Protein AF-A0A955FMB1-F1 (afdb_monomer)

Secondary structure (DSSP, 8-state):
-HHHHHHHHHHHHHHHHHHHHH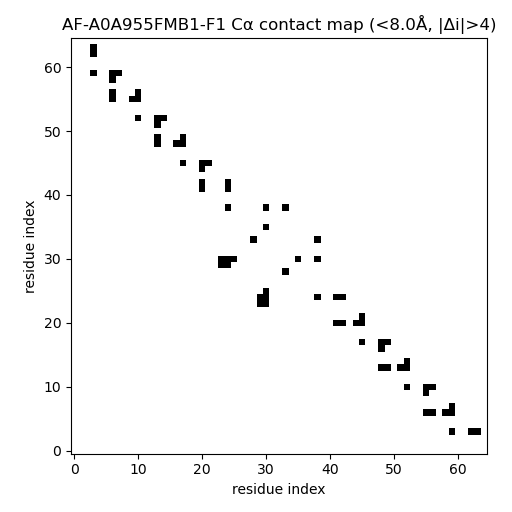HHHH-HHHHHHS-HHHHHHHHHHHHHHHHHHHHHHHHHHHHH-

Radius of gyration: 14.66 Å; Cα contacts (8 Å, |Δi|>4): 38; chains: 1; bounding box: 32×16×41 Å

Sequence (65 aa):
KHFVKELEQKIEEQQAIIANLEKRLANKAYVKNAPKHIVEQTRGQLESTKATLEKTKQEYDRFAR

Solvent-accessible surface area (backbone atoms only — not comparable to full-atom values): 3572 Å² total; per-residue (Å²): 116,71,68,47,54,54,39,51,50,51,46,55,53,44,49,54,51,42,53,52,45,48,53,47,66,68,32,62,66,48,59,70,70,45,56,68,68,57,52,50,48,47,51,51,51,39,54,54,46,51,55,49,40,52,53,47,49,55,50,35,57,67,68,66,108

Foldseek 3Di:
DVVLVVLVVLLVVLVVLLVVLVVQLVPPCNCVVPDPVVNVVSVVSNVVSVVVSVVSVVVSVVVVD

Mean predicted aligned error: 3.25 Å

Nearest PDB structures (foldseek):
  1gax-assembly2_B  TM=9.699E-01  e=2.108E-01  Thermus thermophilus
  2y3b-assembly1_A-2  TM=7.887E-01  e=1.698E+00  Cupriavidus metallidurans CH34
  3hai-assembly1_B  TM=8.627E-01  e=3.625E+00  Homo sapiens
  8q72-assembly1_B  TM=4.620E-01  e=7.266E+00  Escherichia coli

Structure (mmCIF, N/CA/C/O backbone):
data_AF-A0A955FMB1-F1
#
_entry.id   AF-A0A955FMB1-F1
#
loop_
_atom_site.group_PDB
_atom_site.id
_atom_site.type_symbol
_atom_site.label_atom_id
_atom_site.label_alt_id
_atom_site.label_comp_id
_atom_site.label_asym_id
_atom_site.label_entity_id
_atom_site.label_seq_id
_atom_site.pdbx_PDB_ins_code
_atom_site.Cartn_x
_atom_site.Cartn_y
_atom_site.Cartn_z
_atom_site.occupancy
_atom_site.B_iso_or_equiv
_atom_site.auth_seq_id
_atom_site.auth_comp_id
_atom_site.auth_asym_id
_atom_site.auth_atom_id
_atom_site.pdbx_PDB_model_num
ATOM 1 N N . LYS A 1 1 ? -18.185 6.446 17.199 1.00 63.38 1 LYS A N 1
ATOM 2 C CA . LYS A 1 1 ? -16.753 6.825 17.281 1.00 63.38 1 LYS A CA 1
ATOM 3 C C . LYS A 1 1 ? -16.314 7.368 15.907 1.00 63.38 1 LYS A C 1
ATOM 5 O O . LYS A 1 1 ? -16.033 6.564 15.035 1.00 63.38 1 LYS A O 1
ATOM 10 N N . HIS A 1 2 ? -16.337 8.690 15.673 1.00 84.69 2 HIS A N 1
ATOM 11 C CA . HIS A 1 2 ? -15.985 9.292 14.363 1.00 84.69 2 HIS A CA 1
ATOM 12 C C . HIS A 1 2 ? -14.536 8.979 13.958 1.00 84.69 2 HIS A C 1
ATOM 14 O O . HIS A 1 2 ? -14.281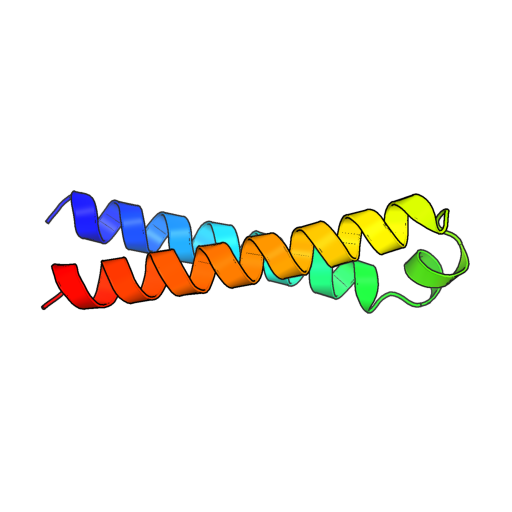 8.505 12.862 1.00 84.69 2 HIS A O 1
ATOM 20 N N . PHE A 1 3 ? -13.620 9.113 14.915 1.00 88.81 3 PHE A N 1
ATOM 21 C CA . PHE A 1 3 ? -12.193 8.878 14.724 1.00 88.81 3 PHE A CA 1
ATOM 22 C C . PHE A 1 3 ? -11.844 7.464 14.222 1.00 88.81 3 PHE A C 1
ATOM 24 O O . PHE A 1 3 ? -11.056 7.311 13.298 1.00 88.81 3 PHE A O 1
ATOM 31 N N . VAL A 1 4 ? -12.476 6.417 14.768 1.00 92.38 4 VAL A N 1
ATOM 32 C CA . VAL A 1 4 ? -12.257 5.026 14.316 1.00 92.38 4 VAL A CA 1
ATOM 33 C C . VAL A 1 4 ? -12.706 4.835 12.865 1.00 92.38 4 VAL A C 1
ATOM 35 O O . VAL A 1 4 ? -12.034 4.145 12.107 1.00 92.38 4 VAL A O 1
ATOM 38 N N . LYS A 1 5 ? -13.796 5.498 12.459 1.00 93.50 5 LYS A N 1
ATOM 39 C CA . LYS A 1 5 ? -14.284 5.466 11.076 1.00 93.50 5 LYS A CA 1
ATOM 40 C C . LYS A 1 5 ? -13.314 6.165 10.116 1.00 93.50 5 LYS A C 1
ATOM 42 O O . LYS A 1 5 ? -13.093 5.675 9.019 1.00 93.50 5 LYS A O 1
ATOM 47 N N . GLU A 1 6 ? -12.692 7.266 10.537 1.00 93.88 6 GLU A N 1
ATOM 48 C CA . GLU A 1 6 ? -11.643 7.927 9.746 1.00 93.88 6 GLU A CA 1
ATOM 49 C C . GLU A 1 6 ? -10.387 7.055 9.605 1.00 93.88 6 GLU A C 1
ATOM 51 O O . GLU A 1 6 ? -9.771 7.026 8.542 1.00 93.88 6 GLU A O 1
ATOM 56 N N . LEU A 1 7 ? -10.003 6.326 10.658 1.00 94.50 7 LEU A N 1
ATOM 57 C CA . LEU A 1 7 ? -8.884 5.381 10.596 1.00 94.50 7 LEU A CA 1
ATOM 58 C C . LEU A 1 7 ? -9.181 4.201 9.666 1.00 94.50 7 LEU A C 1
ATOM 60 O O . LEU A 1 7 ? -8.301 3.797 8.912 1.00 94.50 7 LEU A O 1
ATOM 64 N N . GLU A 1 8 ? -10.410 3.687 9.685 1.00 94.44 8 GLU A N 1
ATOM 65 C CA . GLU A 1 8 ? -10.872 2.645 8.763 1.00 94.44 8 GLU A CA 1
ATOM 66 C C . GLU A 1 8 ? -10.764 3.104 7.306 1.00 94.44 8 GLU A C 1
ATOM 68 O O . GLU A 1 8 ? -10.111 2.442 6.502 1.00 94.44 8 GLU A O 1
ATOM 73 N N . GLN A 1 9 ? -11.284 4.295 6.994 1.00 95.69 9 GLN A N 1
ATOM 74 C CA . GLN A 1 9 ? -11.185 4.872 5.651 1.00 95.69 9 GLN A CA 1
ATOM 75 C C . GLN A 1 9 ? -9.726 5.050 5.213 1.00 95.69 9 GLN A C 1
ATOM 77 O O . GLN A 1 9 ? -9.359 4.643 4.112 1.00 95.69 9 GLN A O 1
ATOM 82 N N . LYS A 1 10 ? -8.859 5.564 6.095 1.00 94.50 10 LYS A N 1
ATOM 83 C CA . LYS A 1 10 ? -7.423 5.702 5.802 1.00 94.50 10 LYS A CA 1
ATOM 84 C C . LYS A 1 10 ? -6.748 4.359 5.523 1.00 94.50 10 LYS A C 1
ATOM 86 O O . LYS A 1 10 ? -5.892 4.287 4.642 1.00 94.50 10 LYS A O 1
ATOM 91 N N . ILE A 1 11 ? -7.117 3.306 6.257 1.00 96.19 11 ILE A N 1
ATOM 92 C CA . ILE A 1 11 ? -6.618 1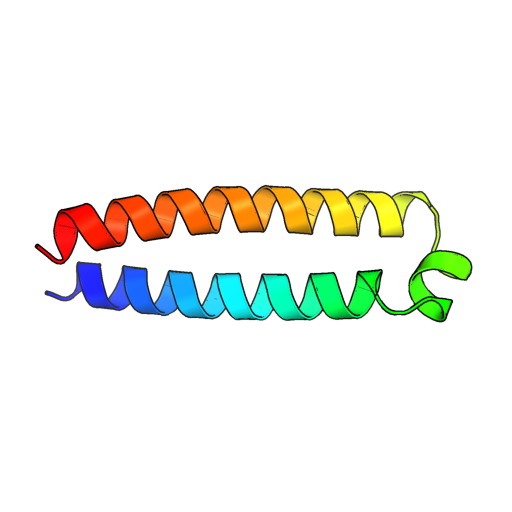.943 6.031 1.00 96.19 11 ILE A CA 1
ATOM 93 C C . ILE A 1 11 ? -7.023 1.462 4.636 1.00 96.19 11 ILE A C 1
ATOM 95 O O . ILE A 1 11 ? -6.167 0.967 3.899 1.00 96.19 11 ILE A O 1
ATOM 99 N N . GLU A 1 12 ? -8.288 1.638 4.254 1.00 96.75 12 GLU A N 1
ATOM 100 C CA . GLU A 1 12 ? -8.793 1.244 2.933 1.00 96.75 12 GLU A CA 1
ATOM 101 C C . GLU A 1 12 ? -8.094 2.014 1.800 1.00 96.75 12 GLU A C 1
ATOM 103 O O . GLU A 1 12 ? -7.635 1.413 0.823 1.00 96.75 12 GLU A O 1
ATOM 108 N N . GLU A 1 13 ? -7.927 3.331 1.946 1.00 96.00 13 GLU A N 1
ATOM 109 C CA . GLU A 1 13 ? -7.216 4.173 0.977 1.00 96.00 13 GLU A CA 1
ATOM 110 C C . GLU A 1 13 ? -5.754 3.735 0.805 1.00 96.00 13 GLU A C 1
ATOM 112 O O . GLU A 1 13 ? -5.271 3.550 -0.317 1.00 96.00 13 GLU A O 1
ATOM 117 N N . GLN A 1 14 ? -5.041 3.507 1.911 1.00 95.94 14 GLN A N 1
ATOM 118 C CA . GLN A 1 14 ? -3.653 3.041 1.889 1.00 95.94 14 GLN A CA 1
ATOM 119 C C . GLN A 1 14 ? -3.527 1.649 1.259 1.00 95.94 14 GLN A C 1
ATOM 121 O O . GLN A 1 14 ? -2.594 1.407 0.489 1.00 95.94 14 GLN A O 1
ATOM 126 N N . GLN A 1 15 ? -4.469 0.741 1.530 1.00 96.62 15 GLN A N 1
ATOM 127 C CA . GLN A 1 15 ? -4.516 -0.578 0.895 1.00 96.62 15 GLN A CA 1
ATOM 128 C C . GLN A 1 15 ? -4.733 -0.476 -0.618 1.00 96.62 15 GLN A C 1
ATOM 130 O O . GLN A 1 15 ? -4.053 -1.169 -1.378 1.00 96.62 15 GLN A O 1
ATOM 135 N N . ALA A 1 16 ? -5.617 0.416 -1.073 1.00 97.06 16 ALA A N 1
ATOM 136 C CA . ALA A 1 16 ? -5.838 0.654 -2.496 1.00 97.06 16 ALA A CA 1
ATOM 137 C C . ALA A 1 16 ? -4.579 1.211 -3.187 1.00 97.06 16 ALA A C 1
ATOM 139 O O . ALA A 1 16 ? -4.216 0.772 -4.284 1.00 97.06 16 ALA A O 1
ATOM 140 N N . ILE A 1 17 ? -3.870 2.138 -2.534 1.00 95.75 17 ILE A N 1
ATOM 141 C CA . ILE A 1 17 ? -2.597 2.680 -3.030 1.00 95.75 17 ILE A CA 1
ATOM 142 C C . ILE A 1 17 ? -1.543 1.570 -3.129 1.00 95.75 17 ILE A C 1
ATOM 144 O O . ILE A 1 17 ? -0.922 1.417 -4.183 1.00 95.75 17 ILE A O 1
ATOM 148 N N . ILE A 1 18 ? -1.379 0.759 -2.079 1.00 96.56 18 ILE A N 1
ATOM 149 C CA . ILE A 1 18 ? -0.450 -0.383 -2.060 1.00 96.56 18 ILE A CA 1
ATOM 150 C C . ILE A 1 18 ? -0.754 -1.339 -3.211 1.00 96.56 18 ILE A C 1
ATOM 152 O O . ILE A 1 18 ? 0.148 -1.647 -3.986 1.00 96.56 18 ILE A O 1
ATOM 156 N N . ALA A 1 19 ? -2.016 -1.734 -3.395 1.00 96.88 19 ALA A N 1
ATOM 157 C CA . ALA A 1 19 ? -2.408 -2.649 -4.463 1.00 96.88 19 ALA A CA 1
ATOM 158 C C . ALA A 1 19 ? -2.064 -2.097 -5.858 1.00 96.88 19 ALA A C 1
ATOM 160 O O . ALA A 1 19 ? -1.617 -2.836 -6.737 1.00 96.88 19 ALA A O 1
ATOM 161 N N . ASN A 1 20 ? -2.231 -0.790 -6.077 1.00 96.31 20 ASN A N 1
ATOM 162 C CA . ASN A 1 20 ? -1.864 -0.149 -7.339 1.00 96.31 20 ASN A CA 1
ATOM 163 C C . ASN A 1 20 ? -0.344 -0.094 -7.549 1.00 96.31 20 ASN A C 1
ATOM 165 O O . ASN A 1 20 ? 0.135 -0.365 -8.654 1.00 96.31 20 ASN A O 1
ATOM 169 N N . LEU A 1 21 ? 0.428 0.223 -6.508 1.00 95.12 21 LEU A N 1
ATOM 170 C CA . LEU A 1 21 ? 1.892 0.225 -6.565 1.00 95.12 21 LEU A CA 1
ATOM 171 C C . LEU A 1 21 ? 2.443 -1.187 -6.810 1.00 95.12 21 LEU A C 1
ATOM 173 O O . LEU A 1 21 ? 3.319 -1.366 -7.657 1.00 95.12 21 LEU A O 1
ATOM 177 N N . GLU A 1 22 ? 1.882 -2.200 -6.150 1.00 95.25 22 GLU A N 1
ATOM 178 C CA . GLU A 1 22 ? 2.233 -3.606 -6.360 1.00 95.25 22 GLU A CA 1
ATOM 179 C C . GLU A 1 22 ? 1.892 -4.067 -7.775 1.00 95.25 22 GLU A C 1
ATOM 181 O O . GLU A 1 22 ? 2.733 -4.687 -8.418 1.00 95.25 22 GLU A O 1
ATOM 186 N N . LYS A 1 23 ? 0.725 -3.695 -8.322 1.00 96.31 23 LYS A N 1
ATOM 187 C CA . LYS A 1 23 ? 0.381 -3.977 -9.728 1.00 96.31 23 LYS A CA 1
ATOM 188 C C . LYS A 1 23 ? 1.396 -3.376 -10.700 1.00 96.31 23 LYS A C 1
ATOM 190 O O . LYS A 1 23 ? 1.794 -4.041 -11.656 1.00 96.31 23 LYS A O 1
ATOM 195 N N . ARG A 1 24 ? 1.837 -2.136 -10.462 1.00 93.31 24 ARG A N 1
ATOM 196 C CA . ARG A 1 24 ? 2.863 -1.480 -11.292 1.00 93.31 24 ARG A CA 1
ATOM 197 C C . ARG A 1 24 ? 4.193 -2.222 -11.207 1.00 93.31 24 ARG A C 1
ATOM 199 O O . ARG A 1 24 ? 4.786 -2.511 -12.239 1.00 93.31 24 ARG A O 1
ATOM 206 N N . LEU A 1 25 ? 4.633 -2.583 -10.004 1.00 92.88 25 LEU A N 1
ATOM 207 C CA . LEU A 1 25 ? 5.894 -3.299 -9.788 1.00 92.88 25 LEU A CA 1
ATOM 208 C C . LEU A 1 25 ? 5.851 -4.769 -10.236 1.00 92.88 25 LEU A C 1
ATOM 210 O O . LEU A 1 25 ? 6.880 -5.315 -10.619 1.00 92.88 25 LEU A O 1
ATOM 214 N N . ALA A 1 26 ? 4.682 -5.406 -10.236 1.00 95.06 26 ALA A N 1
ATOM 215 C CA . ALA A 1 26 ? 4.489 -6.751 -10.773 1.00 95.06 26 ALA A CA 1
ATOM 216 C C . ALA A 1 26 ? 4.464 -6.764 -12.310 1.00 95.06 26 ALA A C 1
ATOM 218 O O . ALA A 1 26 ? 4.765 -7.783 -12.940 1.00 95.06 26 ALA A O 1
ATOM 219 N N . ASN A 1 27 ? 4.128 -5.634 -12.939 1.00 95.12 27 ASN A N 1
ATOM 220 C CA . ASN A 1 27 ? 4.141 -5.509 -14.386 1.00 95.12 27 ASN A CA 1
ATOM 221 C C . ASN A 1 27 ? 5.589 -5.472 -14.908 1.00 95.12 27 ASN A C 1
ATOM 223 O O . ASN A 1 27 ? 6.272 -4.449 -14.869 1.00 95.12 27 ASN A O 1
ATOM 227 N N . LYS A 1 28 ? 6.048 -6.599 -15.463 1.00 91.31 28 LYS A N 1
ATOM 228 C CA . LYS A 1 28 ? 7.400 -6.744 -16.031 1.00 91.31 28 LYS A CA 1
ATOM 229 C C . LYS A 1 28 ? 7.708 -5.714 -17.118 1.00 91.31 28 LYS A C 1
ATOM 231 O O . LYS A 1 28 ? 8.849 -5.274 -17.206 1.00 91.31 28 LYS A O 1
ATOM 236 N N . ALA A 1 29 ? 6.724 -5.321 -17.930 1.00 92.44 29 ALA A N 1
ATOM 237 C CA . ALA A 1 29 ? 6.922 -4.295 -18.952 1.00 92.44 29 ALA A CA 1
ATOM 238 C C . ALA A 1 29 ? 7.168 -2.925 -18.310 1.00 92.44 29 ALA A C 1
ATOM 240 O O . ALA A 1 29 ? 8.063 -2.207 -18.742 1.00 92.44 29 ALA A O 1
ATOM 241 N N . TYR A 1 30 ? 6.446 -2.594 -17.236 1.00 89.44 30 TYR A N 1
ATOM 242 C CA . TYR A 1 30 ? 6.701 -1.379 -16.463 1.00 89.44 30 TYR A CA 1
ATOM 243 C C . TYR A 1 30 ? 8.097 -1.404 -15.839 1.00 89.44 30 TYR A C 1
ATOM 245 O O . TYR A 1 30 ? 8.866 -0.479 -16.050 1.00 89.44 30 TYR A O 1
ATOM 253 N N . VAL A 1 31 ? 8.473 -2.479 -15.142 1.00 92.50 31 VAL A N 1
ATOM 254 C CA . VAL A 1 31 ? 9.791 -2.568 -14.485 1.00 92.50 31 VAL A CA 1
ATOM 255 C C . VAL A 1 31 ? 10.947 -2.549 -15.488 1.00 92.50 31 VAL A C 1
ATOM 257 O O . VAL A 1 31 ? 12.000 -1.991 -15.194 1.00 92.50 31 VAL A O 1
ATOM 260 N N . LYS A 1 32 ? 10.762 -3.149 -16.668 1.00 92.06 32 LYS A N 1
ATOM 261 C CA . LYS A 1 32 ? 11.794 -3.222 -17.708 1.00 92.06 32 LYS A CA 1
ATOM 262 C C . LYS A 1 32 ? 11.921 -1.930 -18.521 1.00 92.06 32 LYS A C 1
ATOM 264 O O . LYS A 1 32 ? 13.031 -1.588 -18.910 1.00 92.06 32 LYS A O 1
ATOM 269 N N . ASN A 1 33 ? 10.808 -1.248 -18.798 1.00 93.88 33 ASN A N 1
ATOM 270 C CA . ASN A 1 33 ? 10.785 -0.085 -19.691 1.00 93.88 33 ASN A CA 1
ATOM 271 C C . ASN A 1 33 ? 10.796 1.254 -18.942 1.00 93.88 33 ASN A C 1
ATOM 27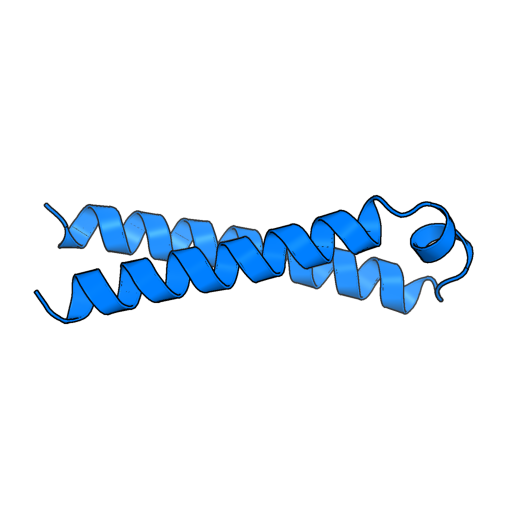3 O O . ASN A 1 33 ? 11.182 2.267 -19.521 1.00 93.88 33 ASN A O 1
ATOM 277 N N . ALA A 1 34 ? 10.354 1.295 -17.681 1.00 92.12 34 ALA A N 1
ATOM 278 C CA . ALA A 1 34 ? 10.383 2.522 -16.897 1.00 92.12 34 ALA A CA 1
ATOM 279 C C . ALA A 1 34 ? 11.825 2.881 -16.498 1.00 92.12 34 ALA A C 1
ATOM 281 O O . ALA A 1 34 ? 12.650 1.994 -16.260 1.00 92.12 34 ALA A O 1
ATOM 282 N N . PRO A 1 35 ? 12.141 4.180 -16.356 1.00 95.00 35 PRO A N 1
ATOM 283 C CA . PRO A 1 35 ? 13.436 4.601 -15.847 1.00 95.00 35 PRO A CA 1
ATOM 284 C C . PRO A 1 35 ? 13.707 4.004 -14.462 1.00 95.00 35 PRO A C 1
ATOM 286 O O . PRO A 1 35 ? 12.821 3.978 -13.605 1.00 95.00 35 PRO A O 1
ATOM 289 N N . LYS A 1 36 ? 14.955 3.593 -14.208 1.00 92.38 36 LYS A N 1
ATOM 290 C CA . LYS A 1 36 ? 15.352 2.964 -12.937 1.00 92.38 36 LYS A CA 1
ATOM 291 C C . LYS A 1 36 ? 14.944 3.804 -11.719 1.00 92.38 36 LYS A C 1
ATOM 293 O O . LYS A 1 36 ? 14.405 3.261 -10.764 1.00 92.38 36 LYS A O 1
ATOM 298 N N . HIS A 1 37 ? 15.110 5.127 -11.786 1.00 93.75 37 HIS A N 1
ATOM 299 C CA . HIS A 1 37 ? 14.713 6.035 -10.704 1.00 93.75 37 HIS A CA 1
ATOM 300 C C . HIS A 1 37 ? 13.199 6.025 -10.428 1.00 93.75 37 HIS A C 1
ATOM 302 O O . HIS A 1 37 ? 12.796 6.151 -9.278 1.00 93.75 37 HIS A O 1
ATOM 308 N N . ILE A 1 38 ? 12.353 5.812 -11.443 1.00 93.81 38 ILE A N 1
ATOM 309 C CA . ILE A 1 38 ? 10.895 5.715 -11.276 1.00 9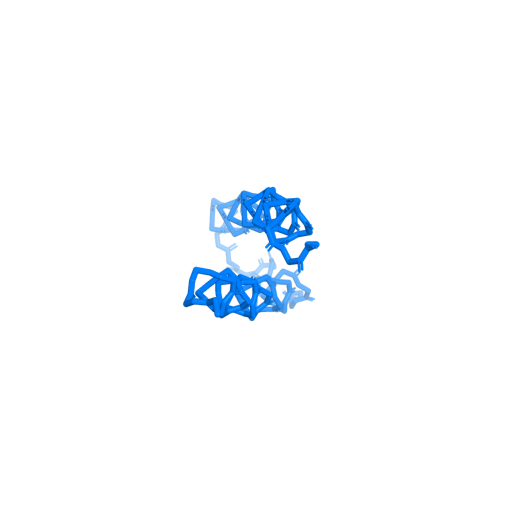3.81 38 ILE A CA 1
ATOM 310 C C . ILE A 1 38 ? 10.513 4.395 -10.609 1.00 93.81 38 ILE A C 1
ATOM 312 O O . ILE A 1 38 ? 9.651 4.377 -9.730 1.00 93.81 38 ILE A O 1
ATOM 316 N N . VAL A 1 39 ? 11.150 3.287 -10.999 1.00 94.56 39 VAL A N 1
ATOM 317 C CA . VAL A 1 39 ? 10.923 1.976 -10.370 1.00 94.56 39 VAL A CA 1
ATOM 318 C C . VAL A 1 39 ? 11.344 2.014 -8.902 1.00 94.56 39 VAL A C 1
ATOM 320 O O . VAL A 1 39 ? 10.580 1.587 -8.039 1.00 94.56 39 VAL A O 1
ATOM 323 N N . GLU A 1 40 ? 12.510 2.587 -8.611 1.00 95.50 40 GLU A N 1
ATOM 324 C CA . GLU A 1 40 ? 13.017 2.738 -7.244 1.00 95.50 40 GLU A CA 1
ATOM 325 C C . GLU A 1 40 ? 12.138 3.689 -6.418 1.00 95.50 40 GLU A C 1
ATOM 327 O O . GLU A 1 40 ? 11.779 3.357 -5.292 1.00 95.50 40 GLU A O 1
ATOM 332 N N . GLN A 1 41 ? 11.674 4.806 -6.991 1.00 95.25 41 GLN A N 1
ATOM 333 C CA . GLN A 1 41 ? 10.695 5.678 -6.334 1.00 95.25 41 GLN A CA 1
ATOM 334 C C . GLN A 1 41 ? 9.386 4.932 -6.040 1.00 95.25 41 GLN A C 1
ATOM 336 O O . GLN A 1 41 ? 8.842 5.056 -4.948 1.00 95.25 41 GLN A O 1
ATOM 341 N N . THR A 1 42 ? 8.893 4.123 -6.984 1.00 95.50 42 THR A N 1
ATOM 342 C CA . THR A 1 42 ? 7.666 3.324 -6.804 1.00 95.50 42 THR A CA 1
ATOM 343 C C . THR A 1 42 ? 7.845 2.301 -5.673 1.00 95.50 42 THR A C 1
ATOM 345 O O . THR A 1 42 ? 6.931 2.101 -4.875 1.00 95.50 42 THR A O 1
ATOM 348 N N . ARG A 1 43 ? 9.027 1.678 -5.563 1.00 95.56 43 ARG A N 1
ATOM 349 C CA . ARG A 1 43 ? 9.377 0.772 -4.455 1.00 95.56 43 ARG A CA 1
ATOM 350 C C . ARG A 1 43 ? 9.443 1.503 -3.117 1.00 95.56 43 ARG A C 1
ATOM 352 O O . ARG A 1 43 ? 8.845 1.033 -2.156 1.00 95.56 43 ARG A O 1
ATOM 359 N N . GLY A 1 44 ? 10.086 2.669 -3.071 1.00 96.94 44 GLY A N 1
ATOM 360 C CA . GLY A 1 44 ? 10.138 3.497 -1.863 1.00 96.94 44 GLY A CA 1
ATOM 361 C C . GLY A 1 44 ? 8.751 3.970 -1.416 1.00 96.94 44 GLY A C 1
ATOM 362 O O . GLY A 1 44 ? 8.421 3.918 -0.234 1.00 96.94 44 GLY A O 1
ATOM 363 N N . GLN A 1 45 ? 7.890 4.354 -2.363 1.00 95.56 45 GLN A N 1
ATOM 364 C CA . GLN A 1 45 ? 6.490 4.690 -2.088 1.00 95.56 45 GLN A CA 1
ATOM 365 C C . GLN A 1 45 ? 5.718 3.492 -1.531 1.00 95.56 45 GLN A C 1
ATOM 367 O O . GLN A 1 45 ? 4.945 3.656 -0.587 1.00 95.56 45 GLN A O 1
ATOM 372 N N . LEU A 1 46 ? 5.932 2.293 -2.082 1.00 95.94 46 LEU A N 1
ATOM 373 C CA . LEU A 1 46 ? 5.296 1.071 -1.597 1.00 95.94 46 LEU A CA 1
ATOM 374 C C . LEU A 1 46 ? 5.696 0.777 -0.148 1.00 95.94 46 LEU A C 1
ATOM 376 O O . LEU A 1 46 ? 4.826 0.535 0.685 1.00 95.94 46 LEU A O 1
ATOM 380 N N . GLU A 1 47 ? 6.992 0.818 0.153 1.00 97.00 47 GLU A N 1
ATOM 381 C CA . GLU A 1 47 ? 7.512 0.557 1.496 1.00 97.00 47 GLU A CA 1
ATOM 382 C C . GLU A 1 47 ? 7.004 1.588 2.513 1.00 97.00 47 GLU A C 1
ATOM 384 O O . GLU A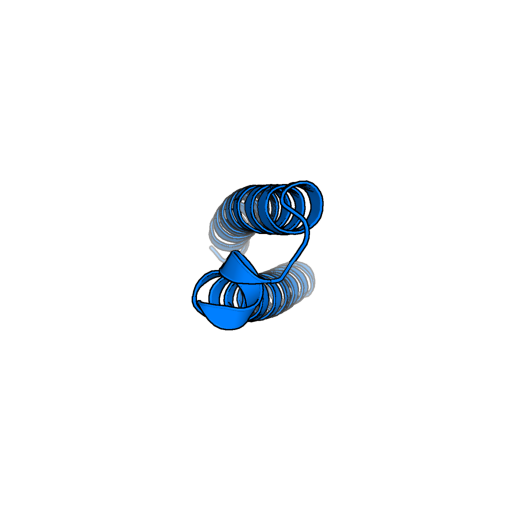 1 47 ? 6.456 1.220 3.552 1.00 97.00 47 GLU A O 1
ATOM 389 N N . SER A 1 48 ? 7.079 2.877 2.175 1.00 96.62 48 SER A N 1
ATOM 390 C CA . SER A 1 48 ? 6.591 3.962 3.034 1.00 96.62 48 SER A CA 1
ATOM 391 C C . SER A 1 48 ? 5.081 3.865 3.295 1.00 96.62 48 SER A C 1
ATOM 393 O O . SER A 1 48 ? 4.616 4.024 4.429 1.00 96.62 48 SER A O 1
ATOM 395 N N . THR A 1 49 ? 4.297 3.527 2.266 1.00 95.75 49 THR A N 1
ATOM 396 C CA . THR A 1 49 ? 2.843 3.357 2.408 1.00 95.75 49 THR A CA 1
ATOM 397 C C . THR A 1 49 ? 2.512 2.130 3.259 1.00 95.75 49 THR A C 1
ATOM 399 O O . THR A 1 49 ? 1.625 2.210 4.104 1.00 95.75 49 THR A O 1
ATOM 402 N N . LYS A 1 50 ? 3.253 1.020 3.117 1.00 97.12 50 LYS A N 1
ATOM 403 C CA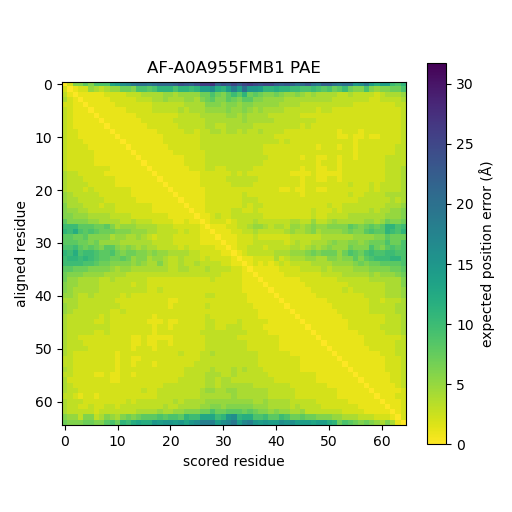 . LYS A 1 50 ? 3.114 -0.163 3.987 1.00 97.12 50 LYS A CA 1
ATOM 404 C C . LYS A 1 50 ? 3.432 0.158 5.448 1.00 97.12 50 LYS A C 1
ATOM 406 O O . LYS A 1 50 ? 2.660 -0.218 6.326 1.00 97.12 50 LYS A O 1
ATOM 411 N N . ALA A 1 51 ? 4.508 0.900 5.703 1.00 97.19 51 ALA A N 1
ATOM 412 C CA . ALA A 1 51 ? 4.866 1.333 7.053 1.00 97.19 51 ALA A CA 1
ATOM 413 C C . ALA A 1 51 ? 3.798 2.260 7.661 1.00 97.19 51 ALA A C 1
ATOM 415 O O . ALA A 1 51 ? 3.489 2.173 8.849 1.00 97.19 51 ALA A O 1
ATOM 416 N N . THR A 1 52 ? 3.202 3.134 6.846 1.00 95.25 52 THR A N 1
ATOM 417 C CA . THR A 1 52 ? 2.112 4.014 7.291 1.00 95.25 52 THR A CA 1
ATOM 418 C C . THR A 1 52 ? 0.848 3.209 7.594 1.00 95.25 52 THR A C 1
ATOM 42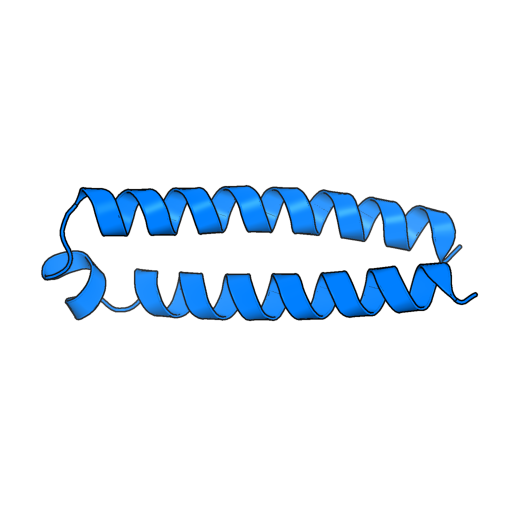0 O O . THR A 1 52 ? 0.251 3.411 8.648 1.00 95.25 52 THR A O 1
ATOM 423 N N . LEU A 1 53 ? 0.498 2.240 6.741 1.00 96.12 53 LEU A N 1
ATOM 424 C CA . LEU A 1 53 ? -0.628 1.330 6.959 1.00 96.12 53 LEU A CA 1
ATOM 425 C C . LEU A 1 53 ? -0.506 0.567 8.274 1.00 96.12 53 LEU A C 1
ATOM 427 O O . LEU A 1 53 ? -1.484 0.441 9.006 1.00 96.12 53 LEU A O 1
ATOM 431 N N . GLU A 1 54 ? 0.683 0.062 8.591 1.00 97.00 54 GLU A N 1
ATOM 432 C CA . GLU A 1 54 ? 0.910 -0.649 9.847 1.00 97.00 54 GLU A CA 1
ATOM 433 C C . GLU A 1 54 ? 0.670 0.256 11.062 1.00 97.00 54 GLU A C 1
ATOM 435 O O . GLU A 1 54 ? -0.052 -0.133 11.982 1.00 97.00 54 GLU A O 1
ATOM 440 N N . LYS A 1 55 ? 1.174 1.496 11.032 1.00 96.44 55 LYS A N 1
ATOM 441 C CA . LYS A 1 55 ? 0.922 2.485 12.091 1.00 96.44 55 LYS A CA 1
ATOM 442 C C . LYS A 1 55 ? -0.565 2.815 12.224 1.00 96.44 55 LYS A C 1
ATOM 444 O O . LYS A 1 55 ? -1.088 2.819 13.334 1.00 96.44 55 LYS A O 1
ATOM 449 N N . THR A 1 56 ? -1.260 3.045 11.109 1.00 94.50 56 THR A N 1
ATOM 450 C CA . THR A 1 56 ? -2.701 3.342 11.119 1.00 94.50 56 THR A CA 1
ATOM 451 C C . THR A 1 56 ? -3.516 2.151 11.633 1.00 94.50 56 THR A C 1
ATOM 453 O O . THR A 1 56 ? -4.464 2.351 12.384 1.00 94.50 56 THR A O 1
ATOM 456 N N . LYS A 1 57 ? -3.121 0.908 11.326 1.00 95.50 57 LYS A N 1
ATOM 457 C CA . LYS A 1 57 ? -3.754 -0.303 11.878 1.00 95.50 57 LYS A CA 1
ATOM 458 C C . LYS A 1 57 ? -3.536 -0.464 13.380 1.00 95.50 57 LYS A C 1
ATOM 460 O O . LYS A 1 57 ? -4.478 -0.814 14.084 1.00 95.50 57 LYS A O 1
ATOM 465 N N . GLN A 1 58 ? -2.324 -0.205 13.873 1.00 96.12 58 GLN A N 1
ATOM 466 C CA . GLN A 1 58 ? -2.040 -0.212 15.313 1.00 96.12 58 GLN A CA 1
ATOM 467 C C . GLN A 1 58 ? -2.877 0.843 16.043 1.00 96.12 58 GLN A C 1
ATOM 469 O O . GLN A 1 58 ? -3.422 0.582 17.115 1.00 96.12 58 GLN A O 1
ATOM 474 N N . GLU A 1 59 ? -3.008 2.026 15.443 1.00 94.50 59 GLU A N 1
ATOM 475 C CA . GLU A 1 59 ? -3.853 3.091 15.965 1.00 94.50 59 GLU A CA 1
ATOM 476 C C . GLU A 1 59 ? -5.330 2.674 15.967 1.00 94.50 59 GLU A C 1
ATOM 478 O O . GLU A 1 59 ? -5.991 2.752 17.000 1.00 94.50 59 GLU A O 1
ATOM 483 N N . TYR A 1 60 ? -5.830 2.129 14.857 1.00 94.69 60 TYR A N 1
ATOM 484 C CA . TYR A 1 60 ? -7.193 1.609 14.764 1.00 94.69 60 TYR A CA 1
ATOM 485 C C . TYR A 1 60 ? -7.481 0.572 15.852 1.00 94.69 60 TYR A C 1
ATOM 487 O O . TYR A 1 60 ? -8.452 0.741 16.580 1.00 94.69 60 TYR A O 1
ATOM 495 N N . ASP A 1 61 ? -6.624 -0.440 16.036 1.00 94.00 61 ASP A N 1
ATOM 496 C CA . ASP A 1 61 ? -6.811 -1.465 17.076 1.00 94.00 61 ASP A CA 1
ATOM 497 C C . ASP A 1 61 ? -6.874 -0.850 18.482 1.00 94.00 61 ASP A C 1
ATOM 499 O O . ASP A 1 61 ? -7.738 -1.203 19.286 1.00 94.00 61 ASP A O 1
ATOM 503 N N . ARG A 1 62 ? -6.013 0.137 18.761 1.00 93.81 62 ARG A N 1
ATOM 504 C CA . ARG A 1 62 ? -5.977 0.833 20.052 1.00 93.81 62 ARG A CA 1
ATOM 505 C C . ARG A 1 62 ? -7.274 1.584 20.360 1.00 93.81 62 ARG A C 1
ATOM 507 O O . ARG A 1 62 ? -7.680 1.617 21.518 1.00 93.81 62 ARG A O 1
ATOM 514 N N . PHE A 1 63 ? -7.889 2.216 19.362 1.00 91.81 63 PHE A N 1
ATOM 515 C CA . PHE A 1 63 ? -9.073 3.067 19.545 1.00 91.81 63 PHE A CA 1
ATOM 516 C C . PHE A 1 63 ? -10.408 2.357 19.244 1.00 91.81 63 PHE A C 1
ATOM 518 O O . PHE A 1 63 ? -11.477 2.836 19.652 1.00 91.81 63 PHE A O 1
ATOM 525 N N . ALA A 1 64 ? -10.366 1.231 18.528 1.00 88.81 64 ALA A N 1
ATOM 526 C CA . ALA A 1 64 ? -11.522 0.390 18.238 1.00 88.81 64 ALA A CA 1
ATOM 527 C C . ALA A 1 64 ? -11.963 -0.424 19.462 1.00 88.81 64 ALA A C 1
ATOM 529 O O . ALA A 1 64 ? -13.175 -0.553 19.663 1.00 88.81 64 ALA A O 1
ATOM 530 N N . ARG A 1 65 ? -11.008 -0.878 20.292 1.00 76.38 65 ARG A N 1
ATOM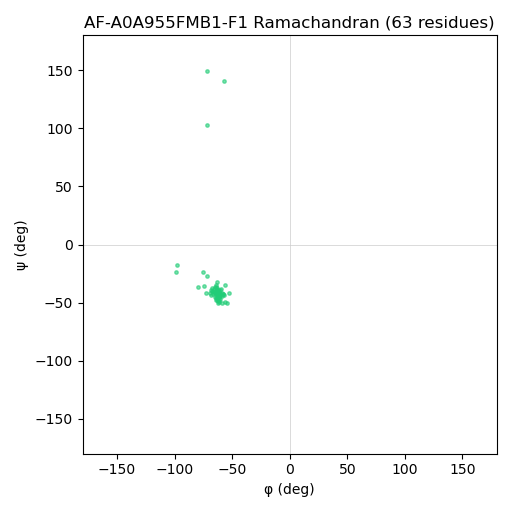 531 C CA . ARG A 1 65 ? -11.268 -1.448 21.629 1.00 76.38 65 ARG A CA 1
ATOM 532 C C . ARG A 1 65 ? -12.086 -0.493 22.512 1.00 76.38 65 ARG A C 1
ATOM 534 O O . ARG A 1 65 ? -12.828 -1.016 23.364 1.00 76.38 65 ARG A O 1
#

pLDDT: mean 93.77, std 4.97, range [63.38, 97.19]